Protein AF-A0A9D2PJY5-F1 (afdb_monomer_lite)

Radius of gyration: 12.17 Å; chains: 1; bounding box: 29×29×29 Å

Foldseek 3Di:
DDWDADPNDTDDDDFDPDQLSVVVVVVCVVHDDDFDWDDDPVQKIKTFSVDATDDPDDDDDDDPPDWDCPPRTMTMD

Secondary structure (DSSP, 8-state):
-EEEEETTEEEEEPPPSSHHHHHHHHHHTT-------EEETTTEEEEE-SS------------TT--EEETTTEEE-

Sequence (77 aa):
MMKIEVNNTAIQVKLCENSSAEAIRQLLKKGPLTIAMKDYAHMEKFGSLGMQLPRNDEYITTKAGDVILSEGNLLVI

Organism: NCBI:txid2838494

InterPro domains:
  IPR029000 Cyclophilin-like domain superfamily [SSF50891] (2-70)
  IPR041183 Cyclophilin-like [PF18050] (4-77)

Structure (mmCIF, N/CA/C/O backbone):
data_AF-A0A9D2PJY5-F1
#
_entry.id   AF-A0A9D2PJY5-F1
#
loop_
_atom_site.group_PDB
_atom_site.id
_atom_site.type_symbol
_atom_site.label_atom_id
_atom_site.label_alt_id
_atom_site.label_comp_id
_atom_site.label_asym_id
_atom_site.label_entity_id
_atom_site.label_seq_id
_atom_site.pdbx_PDB_ins_code
_atom_site.Cartn_x
_atom_site.Cartn_y
_atom_site.Cartn_z
_atom_site.occupancy
_atom_site.B_iso_or_equiv
_atom_site.auth_seq_id
_atom_site.auth_comp_id
_atom_site.auth_asym_id
_atom_site.auth_atom_id
_atom_site.pdbx_PDB_model_num
ATOM 1 N N . MET A 1 1 ? -5.553 -12.631 -0.591 1.00 85.81 1 MET A N 1
ATOM 2 C CA . MET A 1 1 ? -6.309 -11.359 -0.609 1.00 85.81 1 MET A CA 1
ATOM 3 C C . MET A 1 1 ? -6.087 -10.643 0.710 1.00 85.81 1 MET A C 1
ATOM 5 O O . MET A 1 1 ? -5.938 -11.313 1.725 1.00 85.81 1 MET A O 1
ATOM 9 N N . MET A 1 2 ? -6.034 -9.317 0.670 1.00 94.12 2 MET A N 1
ATOM 10 C CA . MET A 1 2 ? -5.957 -8.409 1.817 1.00 94.12 2 MET A CA 1
ATOM 11 C C . MET A 1 2 ? -7.170 -7.472 1.773 1.00 94.12 2 MET A C 1
ATOM 13 O O . MET A 1 2 ? -7.672 -7.187 0.686 1.00 94.12 2 MET A O 1
ATOM 17 N N . LYS A 1 3 ? -7.651 -7.002 2.927 1.00 96.12 3 LYS A N 1
ATOM 18 C CA . LYS A 1 3 ? -8.680 -5.959 3.013 1.00 96.12 3 LYS A CA 1
ATOM 19 C C . LYS A 1 3 ? -8.029 -4.660 3.488 1.00 96.12 3 LYS A C 1
ATOM 21 O O . LYS A 1 3 ? -7.341 -4.674 4.504 1.00 96.12 3 LYS A O 1
ATOM 26 N N . ILE A 1 4 ? -8.283 -3.567 2.777 1.00 95.44 4 ILE A N 1
ATOM 27 C CA . ILE A 1 4 ? -8.047 -2.197 3.245 1.00 95.44 4 ILE A CA 1
ATOM 28 C C . ILE A 1 4 ? -9.402 -1.610 3.638 1.00 95.44 4 ILE A C 1
ATOM 30 O O . ILE A 1 4 ? -10.409 -1.888 2.987 1.00 95.44 4 ILE A O 1
ATOM 34 N N . GLU A 1 5 ? -9.445 -0.826 4.709 1.00 96.25 5 GLU A N 1
ATOM 35 C CA . GLU A 1 5 ? -10.644 -0.101 5.116 1.00 96.25 5 GLU A CA 1
ATOM 36 C C . GLU A 1 5 ? -10.357 1.399 5.158 1.00 96.25 5 GLU A C 1
ATOM 38 O O . GLU A 1 5 ? -9.409 1.833 5.807 1.00 96.25 5 GLU A O 1
ATOM 43 N N . VAL A 1 6 ? -11.169 2.183 4.447 1.00 93.31 6 VAL A N 1
ATOM 44 C CA . VAL A 1 6 ? -11.076 3.648 4.399 1.00 93.31 6 VAL A CA 1
ATOM 45 C C . VAL A 1 6 ? -12.474 4.209 4.596 1.00 93.31 6 VAL A C 1
ATOM 47 O O . VAL A 1 6 ? -13.367 3.887 3.819 1.00 93.31 6 VAL A O 1
ATOM 50 N N . ASN A 1 7 ? -12.686 5.041 5.618 1.00 92.69 7 ASN A N 1
ATOM 51 C CA . ASN A 1 7 ? -13.994 5.647 5.911 1.00 92.69 7 ASN A CA 1
ATOM 52 C C . ASN A 1 7 ? -15.145 4.614 5.904 1.00 92.69 7 ASN A C 1
ATOM 54 O O . ASN A 1 7 ? -16.147 4.799 5.216 1.00 92.69 7 ASN A O 1
ATOM 58 N N . ASN A 1 8 ? -14.968 3.492 6.614 1.00 93.19 8 ASN A N 1
ATOM 59 C CA . ASN A 1 8 ? -15.894 2.346 6.662 1.00 93.19 8 ASN A CA 1
ATOM 60 C C . ASN A 1 8 ? -16.145 1.637 5.314 1.00 93.19 8 ASN A C 1
ATOM 62 O O . ASN A 1 8 ? -17.008 0.765 5.219 1.00 93.19 8 ASN A O 1
ATOM 66 N N . THR A 1 9 ? -15.392 1.973 4.267 1.00 94.81 9 THR A N 1
ATOM 67 C CA . THR A 1 9 ? -15.448 1.301 2.967 1.00 94.81 9 THR A CA 1
ATOM 68 C C . THR A 1 9 ? -14.361 0.241 2.894 1.00 94.81 9 THR A C 1
ATOM 70 O O . THR A 1 9 ? -13.174 0.539 3.018 1.00 94.81 9 THR A O 1
ATOM 73 N N . ALA A 1 10 ? -14.771 -1.008 2.683 1.00 95.94 10 ALA A N 1
ATOM 74 C CA . ALA A 1 10 ? -13.871 -2.139 2.518 1.00 95.94 10 ALA A CA 1
ATOM 75 C C . ALA A 1 10 ? -13.434 -2.286 1.053 1.00 95.94 10 ALA A C 1
ATOM 77 O O . ALA A 1 10 ? -14.271 -2.441 0.167 1.00 95.94 10 ALA A O 1
ATOM 78 N N . ILE A 1 11 ? -12.126 -2.317 0.815 1.00 94.38 11 ILE A N 1
ATOM 79 C CA . ILE A 1 11 ? -11.509 -2.522 -0.497 1.00 94.38 11 ILE A CA 1
ATOM 80 C C . ILE A 1 11 ? -10.718 -3.829 -0.451 1.00 94.38 11 ILE A C 1
ATOM 82 O O . ILE A 1 11 ? -9.929 -4.060 0.468 1.00 94.38 11 ILE A O 1
ATOM 86 N N . GLN A 1 12 ? -10.932 -4.703 -1.433 1.00 95.56 12 GLN A N 1
ATOM 87 C CA . GLN A 1 12 ? -10.168 -5.942 -1.556 1.00 95.56 12 GLN A CA 1
ATOM 88 C C . GLN A 1 12 ? -8.942 -5.726 -2.435 1.00 95.56 12 GLN A C 1
ATOM 90 O O . GLN A 1 12 ? -9.048 -5.253 -3.561 1.00 95.56 12 GLN A O 1
ATOM 95 N N . VAL A 1 13 ? -7.786 -6.140 -1.928 1.00 95.44 13 VAL A N 1
ATOM 96 C CA . VAL A 1 13 ? -6.504 -6.050 -2.624 1.00 95.44 13 VAL A CA 1
ATOM 97 C C . VAL A 1 13 ? -5.989 -7.456 -2.901 1.00 95.44 13 VAL A C 1
ATOM 99 O O . VAL A 1 13 ? -5.885 -8.310 -2.005 1.00 95.44 13 VAL A O 1
ATOM 102 N N . LYS A 1 14 ? -5.662 -7.719 -4.166 1.00 95.62 14 LYS A N 1
ATOM 103 C CA . LYS A 1 14 ? -4.946 -8.931 -4.556 1.00 95.62 14 LYS A CA 1
ATOM 104 C C . LYS A 1 14 ? -3.460 -8.708 -4.288 1.00 95.62 14 LYS A C 1
ATOM 106 O O . LYS A 1 14 ? -2.860 -7.807 -4.853 1.00 95.62 14 LYS A O 1
ATOM 111 N N . LEU A 1 15 ? -2.886 -9.536 -3.421 1.00 94.94 15 LEU A N 1
ATOM 112 C CA . LEU A 1 15 ? -1.450 -9.524 -3.162 1.00 94.94 15 LEU A CA 1
ATOM 113 C C . LEU A 1 15 ? -0.714 -10.251 -4.290 1.00 94.94 15 LEU A C 1
ATOM 115 O O . LEU A 1 15 ? -1.189 -11.290 -4.757 1.00 94.94 15 LEU A O 1
ATOM 119 N N . CYS A 1 16 ? 0.423 -9.702 -4.703 1.00 93.94 16 CYS A N 1
ATOM 120 C CA . CYS A 1 16 ? 1.370 -10.362 -5.593 1.00 93.94 16 CYS A CA 1
ATOM 121 C C . CYS A 1 16 ? 2.148 -11.466 -4.859 1.00 93.94 16 CYS A C 1
ATOM 123 O O . CYS A 1 16 ? 2.163 -11.536 -3.628 1.00 93.94 16 CYS A O 1
ATOM 125 N N . GLU A 1 17 ? 2.779 -12.353 -5.624 1.00 95.81 17 GLU A N 1
ATOM 126 C CA . GLU A 1 17 ? 3.586 -13.451 -5.090 1.00 95.81 17 GLU A CA 1
ATOM 127 C C . GLU A 1 17 ? 5.050 -13.016 -4.980 1.00 95.81 17 GLU A C 1
ATOM 129 O O . GLU A 1 17 ? 5.861 -13.275 -5.863 1.00 95.81 17 GLU A O 1
ATOM 134 N N . ASN A 1 18 ? 5.386 -12.309 -3.899 1.00 96.19 18 ASN A N 1
ATOM 135 C CA . ASN A 1 18 ? 6.760 -11.911 -3.596 1.00 96.19 18 ASN A CA 1
ATOM 136 C C . ASN A 1 18 ? 7.009 -11.788 -2.081 1.00 96.19 18 ASN A C 1
ATOM 138 O O . ASN A 1 18 ? 6.093 -11.904 -1.259 1.00 96.19 18 ASN A O 1
ATOM 142 N N . SER A 1 19 ? 8.271 -11.561 -1.701 1.00 97.94 19 SER A N 1
ATOM 143 C CA . SER A 1 19 ? 8.669 -11.484 -0.291 1.00 97.94 19 SER A CA 1
ATOM 144 C C . SER A 1 19 ? 8.057 -10.297 0.454 1.00 97.94 19 SER A C 1
ATOM 146 O O . SER A 1 19 ? 7.734 -10.433 1.634 1.00 97.94 19 SER A O 1
ATOM 148 N N . SER A 1 20 ? 7.850 -9.158 -0.211 1.00 96.75 20 SER A N 1
ATOM 149 C CA . SER A 1 20 ? 7.200 -7.988 0.389 1.00 96.75 20 SER A CA 1
ATOM 150 C C . SER A 1 20 ? 5.742 -8.275 0.767 1.00 96.75 20 SER A C 1
ATOM 152 O O . SER A 1 20 ? 5.317 -8.011 1.893 1.00 96.75 20 SER A O 1
ATOM 154 N N . ALA A 1 21 ? 4.977 -8.868 -0.150 1.00 96.62 21 ALA A N 1
ATOM 155 C CA . ALA A 1 21 ? 3.577 -9.211 0.064 1.00 96.62 21 ALA A CA 1
ATOM 156 C C . ALA A 1 21 ? 3.400 -10.299 1.131 1.00 96.62 21 ALA A C 1
ATOM 158 O O . ALA A 1 21 ? 2.475 -10.226 1.947 1.00 96.62 21 ALA A O 1
ATOM 159 N N . GLU A 1 22 ? 4.299 -11.284 1.178 1.00 97.81 22 GLU A N 1
ATOM 160 C CA . GLU A 1 22 ? 4.282 -12.286 2.243 1.00 97.81 22 GLU A CA 1
ATOM 161 C C . GLU A 1 22 ? 4.613 -11.660 3.604 1.00 97.81 22 GLU A C 1
ATOM 163 O O . GLU A 1 22 ? 3.934 -11.950 4.589 1.00 97.81 22 GLU A O 1
ATOM 168 N N . ALA A 1 23 ? 5.568 -10.727 3.673 1.00 97.50 23 ALA A N 1
ATOM 169 C CA . ALA A 1 23 ? 5.859 -9.998 4.906 1.00 97.50 23 ALA A CA 1
ATOM 170 C C . ALA A 1 23 ? 4.636 -9.209 5.411 1.00 97.50 23 ALA A C 1
ATOM 172 O O . ALA A 1 23 ? 4.300 -9.299 6.594 1.00 97.50 23 ALA A O 1
ATOM 173 N N . ILE A 1 24 ? 3.902 -8.530 4.519 1.00 96.81 24 ILE A N 1
ATOM 174 C CA . ILE A 1 24 ? 2.622 -7.879 4.850 1.00 96.81 24 ILE A CA 1
ATOM 175 C C . ILE A 1 24 ? 1.614 -8.895 5.410 1.00 96.81 24 ILE A C 1
ATOM 177 O O . ILE A 1 24 ? 1.000 -8.638 6.447 1.00 96.81 24 ILE A O 1
ATOM 181 N N . ARG A 1 25 ? 1.459 -10.080 4.796 1.00 96.31 25 ARG A N 1
ATOM 182 C CA . ARG A 1 25 ? 0.563 -11.126 5.333 1.00 96.31 25 ARG A CA 1
ATOM 183 C C . ARG A 1 25 ? 0.959 -11.548 6.739 1.00 96.31 25 ARG A C 1
ATOM 185 O O . ARG A 1 25 ? 0.086 -11.700 7.588 1.00 96.31 25 ARG A O 1
ATOM 192 N N . GLN A 1 26 ? 2.248 -11.759 6.988 1.00 97.06 26 GLN A N 1
ATOM 193 C CA . GLN A 1 26 ? 2.740 -12.180 8.299 1.00 97.06 26 GLN A CA 1
ATOM 194 C C . GLN A 1 26 ? 2.541 -11.093 9.361 1.00 97.06 26 GLN A C 1
ATOM 196 O O . GLN A 1 26 ? 2.204 -11.416 10.499 1.00 97.06 26 GLN A O 1
ATOM 201 N N . LEU A 1 27 ? 2.678 -9.813 8.999 1.00 95.56 27 LEU A N 1
ATOM 202 C CA . LEU A 1 27 ? 2.326 -8.705 9.889 1.00 95.56 27 LEU A CA 1
ATOM 203 C C . LEU A 1 27 ? 0.841 -8.712 10.238 1.00 95.56 27 LEU A C 1
ATOM 205 O O . LEU A 1 27 ? 0.494 -8.669 11.414 1.00 95.56 27 LEU A O 1
ATOM 209 N N . LEU A 1 28 ? -0.028 -8.847 9.236 1.00 95.56 28 LEU A N 1
ATOM 210 C CA . LEU A 1 28 ? -1.477 -8.817 9.435 1.00 95.56 28 LEU A CA 1
ATOM 211 C C . LEU A 1 28 ? -2.011 -10.021 10.225 1.00 95.56 28 LEU A C 1
ATOM 213 O O . LEU A 1 28 ? -3.079 -9.929 10.826 1.00 95.56 28 LEU A O 1
ATOM 217 N N . LYS A 1 29 ? -1.265 -11.134 10.303 1.00 96.06 29 LYS A N 1
ATOM 218 C CA . LYS A 1 29 ? -1.582 -12.242 11.227 1.00 96.06 29 LYS A CA 1
ATOM 219 C C . LYS A 1 29 ? -1.477 -11.840 12.699 1.00 96.06 29 LYS A C 1
ATOM 221 O O . LYS A 1 29 ? -2.118 -12.470 13.532 1.00 96.06 29 LYS A O 1
ATOM 226 N N . LYS A 1 30 ? -0.669 -10.827 13.029 1.00 96.00 30 LYS A N 1
ATOM 227 C CA . LYS A 1 30 ? -0.541 -10.306 14.400 1.00 96.00 30 LYS A CA 1
ATOM 228 C C . LYS A 1 30 ? -1.703 -9.384 14.774 1.00 96.00 30 LYS A C 1
ATOM 230 O O . LYS A 1 30 ? -1.965 -9.194 15.956 1.00 96.00 30 LYS A O 1
ATOM 235 N N . GLY A 1 31 ? -2.383 -8.821 13.779 1.00 96.38 31 GLY A N 1
ATOM 236 C CA . GLY A 1 31 ? -3.507 -7.912 13.953 1.00 96.38 31 GLY A CA 1
ATOM 237 C C . GLY A 1 31 ? -3.624 -6.912 12.799 1.00 96.38 31 GLY A C 1
ATOM 238 O O . GLY A 1 31 ? -2.727 -6.828 11.956 1.00 96.38 31 GLY A O 1
ATOM 239 N N . PRO A 1 32 ? -4.728 -6.149 12.745 1.00 95.56 32 PRO A N 1
ATOM 240 C CA . PRO A 1 32 ? -4.893 -5.082 11.767 1.00 95.56 32 PRO A CA 1
ATOM 241 C C . PRO A 1 32 ? -3.864 -3.968 11.988 1.00 95.56 32 PRO A C 1
ATOM 243 O O . PRO A 1 32 ? -3.479 -3.673 13.119 1.00 95.56 32 PRO A O 1
ATOM 246 N N . LEU A 1 33 ? -3.453 -3.323 10.896 1.00 95.25 33 LEU A N 1
ATOM 247 C CA . LEU A 1 33 ? -2.567 -2.166 10.918 1.00 95.25 33 LEU A CA 1
ATOM 248 C C . LEU A 1 33 ? -3.344 -0.919 10.494 1.00 95.25 33 LEU A C 1
ATOM 250 O O . LEU A 1 33 ? -3.952 -0.903 9.425 1.00 95.25 33 LEU A O 1
ATOM 254 N N . THR A 1 34 ? -3.277 0.131 11.309 1.00 96.00 34 THR A N 1
ATOM 255 C CA . THR A 1 34 ? -3.827 1.448 10.973 1.00 96.00 34 THR A CA 1
ATOM 256 C C . THR A 1 34 ? -2.688 2.372 10.576 1.00 96.00 34 THR A C 1
ATOM 258 O O . THR A 1 34 ? -1.782 2.618 11.370 1.00 96.00 34 THR A O 1
ATOM 261 N N . ILE A 1 35 ? -2.741 2.893 9.352 1.00 95.50 35 ILE A N 1
ATOM 262 C CA . ILE A 1 35 ? -1.722 3.784 8.796 1.00 95.50 35 ILE A CA 1
ATOM 263 C C . ILE A 1 35 ? -2.352 5.157 8.576 1.00 95.50 35 ILE A C 1
ATOM 265 O O . ILE A 1 35 ? -3.380 5.275 7.911 1.00 95.50 35 ILE A O 1
ATOM 269 N N . ALA A 1 36 ? -1.720 6.207 9.099 1.00 95.44 36 ALA A N 1
ATOM 270 C CA . ALA A 1 36 ? -2.074 7.572 8.734 1.00 95.44 36 ALA A CA 1
ATOM 271 C C . ALA A 1 36 ? -1.540 7.871 7.326 1.00 95.44 36 ALA A C 1
ATOM 273 O O . ALA A 1 36 ? -0.326 7.867 7.109 1.00 95.44 36 ALA A O 1
ATOM 274 N N . MET A 1 37 ? -2.445 8.119 6.379 1.00 95.31 37 MET A N 1
ATOM 275 C CA . MET A 1 37 ? -2.098 8.392 4.983 1.00 95.31 37 MET A CA 1
ATOM 276 C C . MET A 1 37 ? -2.180 9.884 4.652 1.00 95.31 37 MET A C 1
ATOM 278 O O . MET A 1 37 ? -2.993 10.613 5.223 1.00 95.31 37 MET A O 1
ATOM 282 N N . LYS A 1 38 ? -1.345 10.334 3.715 1.00 95.75 38 LYS A N 1
ATOM 283 C CA . LYS A 1 38 ? -1.279 11.714 3.218 1.00 95.75 38 LYS A CA 1
ATOM 284 C C . LYS A 1 38 ? -1.506 11.747 1.716 1.00 95.75 38 LYS A C 1
ATOM 286 O O . LYS A 1 38 ? -1.010 10.873 1.014 1.00 95.75 38 LYS A O 1
ATOM 291 N N . ASP A 1 39 ? -2.211 12.770 1.250 1.00 95.50 39 ASP A N 1
ATOM 292 C CA . ASP A 1 39 ? -2.347 13.071 -0.174 1.00 95.50 39 ASP A CA 1
ATOM 293 C C . ASP A 1 39 ? -1.011 13.499 -0.789 1.00 95.50 39 ASP A C 1
ATOM 295 O O . ASP A 1 39 ? -0.254 14.267 -0.190 1.00 95.50 39 ASP A O 1
ATOM 299 N N . TYR A 1 40 ? -0.755 13.037 -2.010 1.00 93.38 40 TYR A N 1
ATOM 300 C CA . TYR A 1 40 ? 0.389 13.419 -2.821 1.00 93.38 40 TYR A CA 1
ATOM 301 C C . TYR A 1 40 ? -0.029 13.668 -4.271 1.00 93.38 40 TYR A C 1
ATOM 303 O O . TYR A 1 40 ? -0.714 12.858 -4.895 1.00 93.38 40 TYR A O 1
ATOM 311 N N . ALA A 1 41 ? 0.371 14.829 -4.795 1.00 91.94 41 ALA A N 1
ATOM 312 C CA . ALA A 1 41 ? 0.173 15.238 -6.188 1.00 91.94 41 ALA A CA 1
ATOM 313 C C . ALA A 1 41 ? -1.269 15.098 -6.734 1.00 91.94 41 ALA A C 1
ATOM 315 O O . ALA A 1 41 ? -1.458 15.008 -7.942 1.00 91.94 41 ALA A O 1
ATOM 316 N N . HIS A 1 42 ? -2.288 15.082 -5.864 1.00 88.88 42 HIS A N 1
ATOM 317 C CA . HIS A 1 42 ? -3.695 14.818 -6.211 1.00 88.88 42 HIS A CA 1
ATOM 318 C C . HIS A 1 42 ? -3.960 13.467 -6.902 1.00 88.88 42 HIS A C 1
ATOM 320 O O . HIS A 1 42 ? -5.052 13.265 -7.431 1.00 88.88 42 HIS A O 1
ATOM 326 N N . MET A 1 43 ? -2.986 12.556 -6.901 1.00 87.50 43 MET A N 1
ATOM 327 C CA . MET A 1 43 ? -3.081 11.255 -7.567 1.00 87.50 43 MET A CA 1
ATOM 328 C C . MET A 1 43 ? -2.951 10.095 -6.590 1.00 87.50 43 MET A C 1
ATOM 330 O O . MET A 1 43 ? -3.669 9.114 -6.735 1.00 87.50 43 MET A O 1
ATOM 334 N N . GLU A 1 44 ? -2.079 10.226 -5.594 1.00 92.06 44 GLU A N 1
ATOM 335 C CA . GLU A 1 44 ? -1.708 9.129 -4.707 1.00 92.06 44 GLU A CA 1
ATOM 336 C C . GLU A 1 44 ? -1.974 9.496 -3.249 1.00 92.06 44 GLU A C 1
ATOM 338 O O . GLU A 1 44 ? -1.959 10.665 -2.846 1.00 92.06 44 GLU A O 1
ATOM 343 N N . LYS A 1 45 ? -2.160 8.473 -2.425 1.00 94.12 45 LYS A N 1
ATOM 344 C CA . LYS A 1 45 ? -2.037 8.551 -0.977 1.00 94.12 45 LYS A CA 1
ATOM 345 C C . LYS A 1 45 ? -0.891 7.666 -0.533 1.00 94.12 45 LYS A C 1
ATOM 347 O O . LYS A 1 45 ? -0.768 6.533 -0.983 1.00 94.12 45 LYS A O 1
ATOM 352 N N . PHE A 1 46 ? -0.101 8.136 0.427 1.00 96.00 46 PHE A N 1
ATOM 353 C CA . PHE A 1 46 ? 0.977 7.330 0.995 1.00 96.00 46 PHE A CA 1
ATOM 354 C C . PHE A 1 46 ? 1.022 7.384 2.519 1.00 96.00 46 PHE A C 1
ATOM 356 O O . PHE A 1 46 ? 0.616 8.370 3.138 1.00 96.00 46 PHE A O 1
ATOM 363 N N . GLY A 1 47 ? 1.540 6.326 3.137 1.00 97.38 47 GLY A N 1
ATOM 364 C CA . GLY A 1 47 ? 1.735 6.250 4.581 1.00 97.38 47 GLY A CA 1
ATOM 365 C C . GLY A 1 47 ? 2.833 5.265 4.973 1.00 97.38 47 GLY A C 1
ATOM 366 O O . GLY A 1 47 ? 3.071 4.274 4.290 1.00 97.38 47 GLY A O 1
ATOM 367 N N . SER A 1 48 ? 3.519 5.553 6.078 1.00 97.12 48 SER A N 1
ATOM 368 C CA . SER A 1 48 ? 4.604 4.716 6.604 1.00 97.12 48 SER A CA 1
ATOM 369 C C . SER A 1 48 ? 4.052 3.537 7.407 1.00 97.12 48 SER A C 1
ATOM 371 O O . SER A 1 48 ?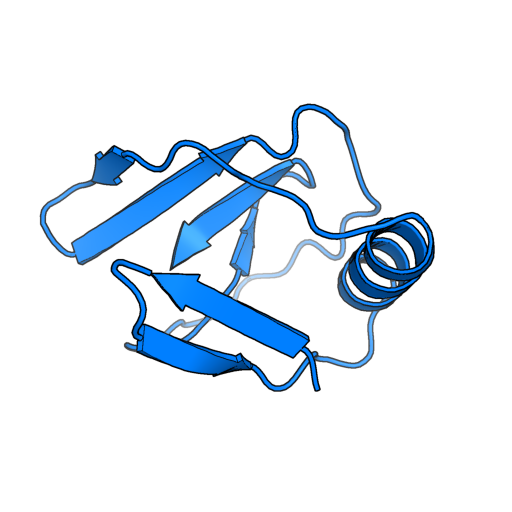 3.203 3.734 8.276 1.00 97.12 48 SER A O 1
ATOM 373 N N . LEU A 1 49 ? 4.586 2.335 7.182 1.00 96.31 49 LEU A N 1
ATOM 374 C CA . LEU A 1 49 ? 4.343 1.163 8.030 1.00 96.31 49 LEU A CA 1
ATOM 375 C C . LEU A 1 49 ? 5.024 1.285 9.402 1.00 96.31 49 LEU A C 1
ATOM 377 O O . LEU A 1 49 ? 4.684 0.546 10.325 1.00 96.31 49 LEU A O 1
ATOM 381 N N . GLY A 1 50 ? 6.000 2.190 9.533 1.00 96.06 50 GLY A N 1
ATOM 382 C CA . GLY A 1 50 ? 6.813 2.350 10.741 1.00 96.06 50 GLY A CA 1
ATOM 383 C C . GLY A 1 50 ? 7.864 1.251 10.915 1.00 96.06 50 GLY A C 1
ATOM 384 O O . GLY A 1 50 ? 8.470 1.144 11.978 1.00 96.06 50 GLY A O 1
ATOM 385 N N . MET A 1 51 ? 8.082 0.430 9.885 1.00 95.62 51 MET A N 1
ATOM 386 C CA . MET A 1 51 ? 9.060 -0.652 9.876 1.00 95.62 51 MET A CA 1
ATOM 387 C C . MET A 1 51 ? 9.528 -0.945 8.454 1.00 95.62 51 MET A C 1
ATOM 389 O O . MET A 1 51 ? 8.824 -0.664 7.489 1.00 95.62 51 MET A O 1
ATOM 393 N N . GLN A 1 52 ? 10.706 -1.551 8.341 1.00 97.81 52 GLN A N 1
ATOM 394 C CA . GLN A 1 52 ? 11.247 -1.994 7.062 1.00 97.81 52 GLN A CA 1
ATOM 395 C C . GLN A 1 52 ? 10.854 -3.442 6.779 1.00 97.81 52 GLN A C 1
ATOM 397 O O . GLN A 1 52 ? 10.998 -4.317 7.635 1.00 97.81 52 GL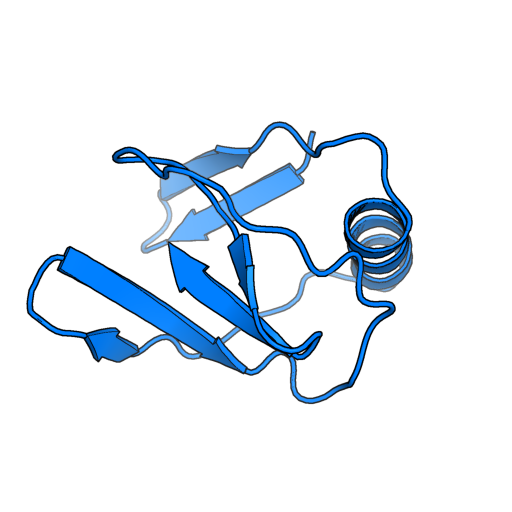N A O 1
ATOM 402 N N . LEU A 1 53 ? 10.395 -3.687 5.558 1.00 98.00 53 LEU A N 1
ATOM 403 C CA . LEU A 1 5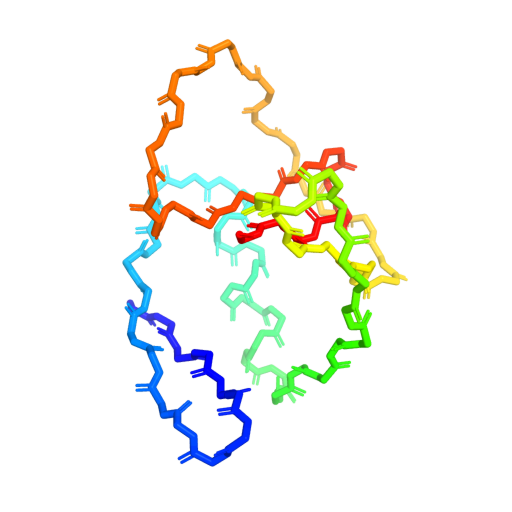3 ? 10.099 -5.000 5.004 1.00 98.00 53 LEU A CA 1
ATOM 404 C C . LEU A 1 53 ? 11.054 -5.327 3.850 1.00 98.00 53 LEU A C 1
ATOM 406 O O . LEU A 1 53 ? 11.712 -4.427 3.319 1.00 98.00 53 LEU A O 1
ATOM 410 N N . PRO A 1 54 ? 11.139 -6.609 3.446 1.00 98.25 54 PRO A N 1
ATOM 411 C CA . PRO A 1 54 ? 11.896 -7.002 2.268 1.00 98.25 54 PRO A CA 1
ATOM 412 C C . PRO A 1 54 ? 11.488 -6.190 1.042 1.00 98.25 54 PRO A C 1
ATOM 414 O O . PRO A 1 54 ? 10.313 -5.856 0.868 1.00 98.25 54 PRO A O 1
ATOM 417 N N . ARG A 1 55 ? 12.469 -5.911 0.187 1.00 97.31 55 ARG A N 1
ATOM 418 C CA . ARG A 1 55 ? 12.300 -5.166 -1.057 1.00 97.31 55 ARG A CA 1
ATOM 419 C C . ARG A 1 55 ? 12.482 -6.093 -2.246 1.00 97.31 55 ARG A C 1
ATOM 421 O O . ARG A 1 55 ? 13.338 -6.976 -2.230 1.00 97.31 55 ARG A O 1
ATOM 428 N N . ASN A 1 56 ? 11.674 -5.869 -3.268 1.00 95.12 56 ASN A N 1
ATOM 429 C CA . ASN A 1 56 ? 11.753 -6.529 -4.562 1.00 95.12 56 ASN A CA 1
ATOM 430 C C . ASN A 1 56 ? 11.771 -5.420 -5.621 1.00 95.12 56 ASN A C 1
ATOM 432 O O . ASN A 1 56 ? 10.816 -5.278 -6.371 1.00 95.12 56 ASN A O 1
ATOM 436 N N . ASP A 1 57 ? 12.799 -4.567 -5.572 1.00 93.81 57 ASP A N 1
ATOM 437 C CA . ASP A 1 57 ? 12.839 -3.318 -6.338 1.00 93.81 57 ASP A CA 1
ATOM 438 C C . ASP A 1 57 ? 12.971 -3.600 -7.841 1.00 93.81 57 ASP A C 1
ATOM 440 O O . ASP A 1 57 ? 13.912 -4.256 -8.292 1.00 93.81 57 ASP A O 1
ATOM 444 N N . GLU A 1 58 ? 12.025 -3.077 -8.616 1.00 90.88 58 GLU A N 1
ATOM 445 C CA . GLU A 1 58 ? 11.961 -3.214 -10.068 1.00 90.88 58 GLU A CA 1
ATOM 446 C C . GLU A 1 58 ? 11.284 -1.992 -10.698 1.00 90.88 58 GLU A C 1
ATOM 448 O O . GLU A 1 58 ? 10.506 -1.279 -10.060 1.00 90.88 58 GLU A O 1
ATOM 453 N N . TYR A 1 59 ? 11.581 -1.746 -11.974 1.00 93.88 59 TYR A N 1
ATOM 454 C CA . TYR A 1 59 ? 10.865 -0.738 -12.747 1.00 93.88 59 TYR A CA 1
ATOM 455 C C . TYR A 1 59 ? 9.514 -1.294 -13.186 1.00 93.88 59 TYR A C 1
ATOM 457 O O . TYR A 1 59 ? 9.452 -2.267 -13.937 1.00 93.88 59 TYR A O 1
ATOM 465 N N . ILE A 1 60 ? 8.439 -0.638 -12.756 1.00 90.44 60 ILE A N 1
ATOM 466 C CA . ILE A 1 60 ? 7.062 -1.010 -13.086 1.00 90.44 60 ILE A CA 1
ATOM 467 C C . ILE A 1 60 ? 6.296 0.188 -13.639 1.00 90.44 60 ILE A C 1
ATOM 469 O O . ILE A 1 60 ? 6.639 1.342 -13.389 1.00 90.44 60 ILE A O 1
ATOM 473 N N . THR A 1 61 ? 5.231 -0.089 -14.385 1.00 93.31 61 THR A N 1
ATOM 474 C CA . THR A 1 61 ? 4.215 0.909 -14.735 1.00 93.31 61 THR A CA 1
ATOM 475 C C .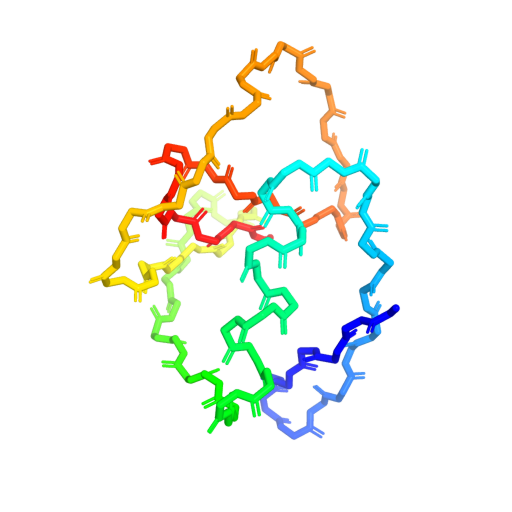 THR A 1 61 ? 2.972 0.630 -13.913 1.00 93.31 61 THR A C 1
ATOM 477 O O . THR A 1 61 ? 2.448 -0.483 -13.946 1.00 93.31 61 THR A O 1
ATOM 480 N N . THR A 1 62 ? 2.516 1.639 -13.184 1.00 91.31 62 THR A N 1
ATOM 481 C CA . THR A 1 62 ? 1.361 1.548 -12.296 1.00 91.31 62 THR A CA 1
ATOM 482 C C . THR A 1 62 ? 0.113 2.063 -12.996 1.00 91.31 62 THR A C 1
ATOM 484 O O . THR A 1 62 ? 0.170 2.802 -13.984 1.00 91.31 62 THR A O 1
ATOM 487 N N . LYS A 1 63 ? -1.044 1.661 -12.485 1.00 92.12 63 LYS A N 1
ATOM 488 C CA . LYS A 1 63 ? -2.351 2.178 -12.887 1.00 92.12 63 LYS A CA 1
ATOM 489 C C . LYS A 1 63 ? -3.196 2.484 -11.658 1.00 92.12 63 LYS A C 1
ATOM 491 O O . LYS A 1 63 ? -2.921 2.015 -10.557 1.00 92.12 63 LYS A O 1
ATOM 496 N N . ALA A 1 64 ? -4.273 3.235 -11.872 1.00 90.94 64 ALA A N 1
ATOM 497 C CA . ALA A 1 64 ? -5.242 3.522 -10.823 1.00 90.94 64 ALA A CA 1
ATOM 498 C C . ALA A 1 64 ? -5.734 2.225 -10.152 1.00 90.94 64 ALA A C 1
ATOM 500 O O . ALA A 1 64 ? -6.199 1.301 -10.829 1.00 90.94 64 ALA A O 1
ATOM 501 N N . GLY A 1 65 ? -5.641 2.185 -8.822 1.00 90.12 65 GLY A N 1
ATOM 502 C CA . GLY A 1 65 ? -6.029 1.041 -7.997 1.00 90.12 65 GLY A CA 1
ATOM 503 C C . GLY A 1 65 ? -4.903 0.054 -7.678 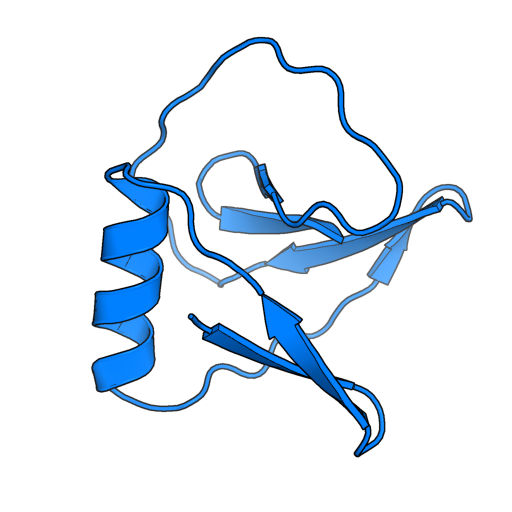1.00 90.12 65 GLY A C 1
ATOM 504 O O . GLY A 1 65 ? -5.154 -0.899 -6.936 1.00 90.12 65 GLY A O 1
ATOM 505 N N . ASP A 1 66 ? -3.690 0.255 -8.199 1.00 93.94 66 ASP A N 1
ATOM 506 C CA . ASP A 1 66 ? -2.522 -0.493 -7.734 1.00 93.94 66 ASP A CA 1
ATOM 507 C C . ASP A 1 66 ? -2.162 -0.089 -6.295 1.00 93.94 66 ASP A C 1
ATOM 509 O O . ASP A 1 66 ? -2.336 1.054 -5.884 1.00 93.94 66 ASP A O 1
ATOM 513 N N . VAL A 1 67 ? -1.651 -1.048 -5.521 1.00 95.31 67 VAL A N 1
ATOM 514 C CA . VAL A 1 67 ? -1.146 -0.820 -4.161 1.00 95.31 67 VAL A CA 1
ATOM 515 C C . VAL A 1 67 ? 0.312 -1.233 -4.134 1.00 95.31 67 VAL A C 1
ATOM 517 O O . VAL A 1 67 ? 0.642 -2.370 -4.478 1.00 95.31 67 VAL A O 1
ATOM 520 N N . ILE A 1 68 ? 1.180 -0.321 -3.713 1.00 95.75 68 ILE A N 1
ATOM 521 C CA . ILE A 1 68 ? 2.628 -0.475 -3.833 1.00 95.75 68 ILE A CA 1
ATOM 522 C C . ILE A 1 68 ? 3.256 -0.370 -2.452 1.00 95.75 68 ILE A C 1
ATOM 524 O O . ILE A 1 68 ? 2.895 0.493 -1.653 1.00 95.75 68 ILE A O 1
ATOM 528 N N . LEU A 1 69 ? 4.228 -1.240 -2.184 1.00 96.06 69 LEU A N 1
ATOM 529 C CA . LEU A 1 69 ? 5.161 -1.049 -1.084 1.00 96.06 69 LEU A CA 1
ATOM 530 C C . LEU A 1 69 ? 6.443 -0.425 -1.635 1.00 96.06 69 LEU A C 1
ATOM 532 O O . LEU A 1 69 ? 7.277 -1.121 -2.207 1.00 96.06 69 LEU A O 1
ATOM 536 N N . SER A 1 70 ? 6.591 0.881 -1.454 1.00 94.69 70 SER A N 1
ATOM 537 C CA . SER A 1 70 ? 7.776 1.627 -1.861 1.00 94.69 70 SER A CA 1
ATOM 538 C C . SER A 1 70 ? 8.808 1.668 -0.735 1.00 94.69 70 SER A C 1
ATOM 540 O O . SER A 1 70 ? 8.470 1.771 0.449 1.00 94.69 70 SER A O 1
ATOM 542 N N . GLU A 1 71 ? 10.084 1.540 -1.100 1.00 94.38 71 GLU A N 1
ATOM 543 C CA . GLU A 1 71 ? 11.229 1.594 -0.182 1.00 94.38 71 GLU A CA 1
ATOM 544 C C . GLU A 1 71 ? 11.105 0.653 1.033 1.00 94.38 71 GLU A C 1
ATOM 546 O O . GLU A 1 71 ? 11.670 0.910 2.096 1.00 94.38 71 GLU A O 1
ATOM 551 N N . GLY A 1 72 ? 10.353 -0.444 0.909 1.00 96.69 72 GLY A N 1
ATOM 552 C CA . GLY A 1 72 ? 10.118 -1.402 1.994 1.00 96.69 72 GLY A CA 1
ATOM 553 C C . GLY A 1 72 ? 9.333 -0.858 3.196 1.00 96.69 72 GLY A C 1
ATOM 554 O O . GLY A 1 72 ? 9.205 -1.573 4.184 1.00 96.69 72 GLY A O 1
ATOM 555 N N . ASN A 1 73 ? 8.797 0.366 3.146 1.00 97.25 73 ASN A N 1
ATOM 556 C CA . ASN A 1 73 ? 8.128 0.996 4.293 1.00 97.25 73 ASN A CA 1
ATOM 557 C C . ASN A 1 73 ? 6.902 1.841 3.918 1.00 97.25 73 ASN A C 1
ATOM 559 O O . ASN A 1 73 ? 5.994 1.984 4.732 1.00 97.25 73 ASN A O 1
ATOM 563 N N . LEU A 1 74 ? 6.859 2.432 2.727 1.00 97.12 74 LEU A N 1
ATOM 564 C CA . LEU A 1 74 ? 5.771 3.319 2.328 1.00 97.12 74 LEU A CA 1
ATOM 565 C C . LEU A 1 74 ? 4.703 2.526 1.582 1.00 97.12 74 LEU A C 1
ATOM 567 O O . LEU A 1 74 ? 4.964 1.994 0.508 1.00 97.12 74 LEU A O 1
ATOM 571 N N . LEU A 1 75 ? 3.497 2.464 2.136 1.00 96.50 75 L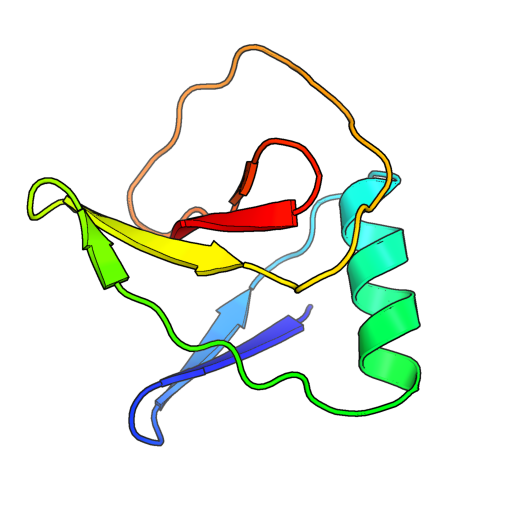EU A N 1
ATOM 572 C CA . LEU A 1 75 ? 2.333 1.984 1.404 1.00 96.50 75 LEU A CA 1
ATOM 573 C C . LEU A 1 75 ? 1.789 3.133 0.553 1.00 96.50 75 LEU A C 1
ATOM 575 O O . LEU A 1 75 ? 1.479 4.185 1.112 1.00 96.50 75 LEU A O 1
ATOM 579 N N . VAL A 1 76 ? 1.676 2.928 -0.758 1.00 95.75 76 VAL A N 1
ATOM 580 C CA . VAL A 1 76 ? 1.178 3.904 -1.743 1.00 95.75 76 VAL A CA 1
ATOM 581 C C . VAL A 1 76 ? -0.050 3.330 -2.455 1.00 95.75 76 VAL A C 1
ATOM 583 O O . VAL A 1 76 ? -0.057 2.138 -2.777 1.00 95.75 76 VAL A O 1
ATOM 586 N N . ILE A 1 77 ? -1.086 4.154 -2.645 1.00 92.81 77 ILE A N 1
ATOM 587 C CA . ILE A 1 77 ? -2.380 3.818 -3.273 1.00 92.81 77 ILE A CA 1
ATOM 588 C C . ILE A 1 77 ? -2.828 4.968 -4.173 1.00 92.81 77 ILE A C 1
ATOM 590 O O . ILE A 1 77 ? -2.655 6.124 -3.724 1.00 92.81 77 ILE A O 1
#

pLDDT: mean 94.89, std 2.39, range [85.81, 98.25]